Protein AF-N9GW27-F1 (afdb_monomer)

Radius of gyration: 14.48 Å; Cα contacts (8 Å, |Δi|>4): 140; chains: 1; bounding box: 41×34×33 Å

Nearest PDB structures (foldseek):
  5vgb-assembly1_A  TM=5.342E-01  e=1.784E-01  Neisseria meningitidis
  7s4x-assembly1_A  TM=4.444E-01  e=5.767E-02  Streptococcus pyogenes
  8t7s-assembly1_A  TM=3.680E-01  e=5.767E-02  Streptococcus pyogenes
  8ja0-assembly1_A  TM=4.851E-01  e=3.960E-01  Neisseria meningitidis
  6kc7-assembly1_A  TM=5.172E-01  e=1.309E+00  Neisseria meningitidis 8013

Organism: NCBI:txid1217659

InterPro domains:
  IPR003615 HNH nuclease [PF13395] (5-42)
  IPR003615 HNH nuclease [cd00085] (3-38)

Mean predicted aligned error: 4.42 Å

Sequence (110 aa):
MMGRAKYAVDHFIPWSLYPADTGHNFVLADDKCNSQKSNYLASEQFLDQWRERNHLHDRLITQEISQLGFLTDLQRSHRVADWAYKQAIENEYLVWLGGKDKQIFRSIGL

Structure (mmCIF, N/CA/C/O backbone):
data_AF-N9GW27-F1
#
_entry.id   AF-N9GW27-F1
#
loop_
_atom_site.group_PDB
_atom_site.id
_atom_site.type_symbol
_atom_site.label_atom_id
_atom_site.label_alt_id
_atom_site.label_comp_id
_atom_site.label_asym_id
_atom_site.label_entity_id
_atom_site.label_seq_id
_atom_site.pdbx_PDB_ins_code
_atom_site.Cartn_x
_atom_site.Cartn_y
_atom_site.Cartn_z
_atom_site.occupancy
_atom_site.B_iso_or_equiv
_atom_site.auth_seq_id
_atom_site.auth_comp_id
_atom_site.auth_asym_id
_atom_site.auth_atom_id
_atom_site.pdbx_PDB_model_num
ATOM 1 N N . MET A 1 1 ? -16.197 22.296 -17.62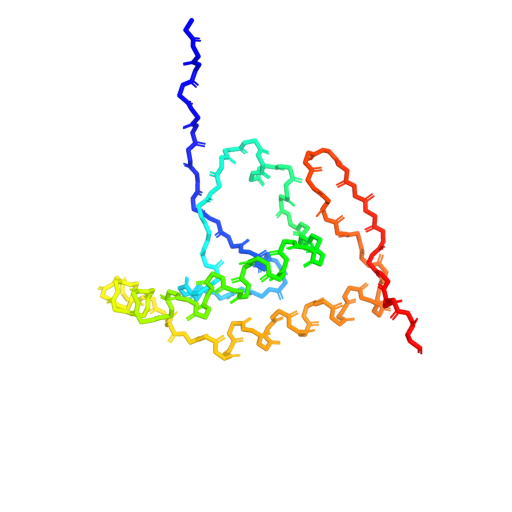9 1.00 39.72 1 MET A N 1
ATOM 2 C CA . MET A 1 1 ? -16.465 21.700 -16.302 1.00 39.72 1 MET A CA 1
ATOM 3 C C . MET A 1 1 ? -15.390 20.658 -16.038 1.00 39.72 1 MET A C 1
ATOM 5 O O . MET A 1 1 ? -15.340 19.684 -16.777 1.00 39.72 1 MET A O 1
ATOM 9 N N . MET A 1 2 ? -14.503 20.872 -15.060 1.00 46.44 2 MET A N 1
ATOM 10 C CA . MET A 1 2 ? -13.631 19.805 -14.549 1.00 46.44 2 MET A CA 1
ATOM 11 C C . MET A 1 2 ? -14.554 18.737 -13.943 1.00 46.44 2 MET A C 1
ATOM 13 O O . MET A 1 2 ? -15.320 19.049 -13.031 1.00 46.44 2 MET A O 1
ATOM 17 N N . GLY A 1 3 ? -14.559 17.520 -14.488 1.00 51.16 3 GLY A N 1
ATOM 18 C CA . GLY A 1 3 ? -15.325 16.416 -13.909 1.00 51.16 3 GLY A CA 1
ATOM 19 C C . GLY A 1 3 ? -14.875 16.175 -12.468 1.00 51.16 3 GLY A C 1
ATOM 20 O O . GLY A 1 3 ? -13.679 16.217 -12.191 1.00 51.16 3 GLY A O 1
ATOM 21 N N . ARG A 1 4 ? -15.822 15.965 -11.544 1.00 55.19 4 ARG A N 1
ATOM 22 C CA . ARG A 1 4 ? -15.507 15.553 -10.168 1.00 55.19 4 ARG A CA 1
ATOM 23 C C . ARG A 1 4 ? -14.587 14.334 -10.231 1.00 55.19 4 ARG A C 1
ATOM 25 O O . ARG A 1 4 ? -14.986 13.324 -10.809 1.00 55.19 4 ARG A O 1
ATOM 32 N N . ALA A 1 5 ? -13.394 14.429 -9.646 1.00 61.41 5 ALA A N 1
ATOM 33 C CA . ALA A 1 5 ? -12.569 13.254 -9.405 1.00 61.41 5 ALA A CA 1
ATOM 34 C C . ALA A 1 5 ? -13.403 12.280 -8.563 1.00 61.41 5 ALA A C 1
ATOM 36 O O . ALA A 1 5 ? -13.887 12.646 -7.488 1.00 61.41 5 ALA A O 1
ATOM 37 N N . LYS A 1 6 ? -13.662 11.079 -9.084 1.00 83.69 6 LYS A N 1
ATOM 38 C CA . LYS A 1 6 ? -14.262 10.020 -8.276 1.00 83.69 6 LYS A CA 1
ATOM 39 C C . LYS A 1 6 ? -13.164 9.508 -7.359 1.00 83.69 6 LYS A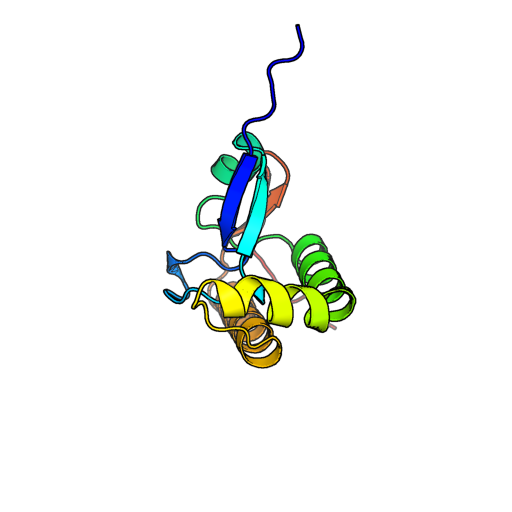 C 1
ATOM 41 O O . LYS A 1 6 ? -12.103 9.128 -7.838 1.00 83.69 6 LYS A O 1
ATOM 46 N N . TYR A 1 7 ? -13.414 9.537 -6.058 1.00 86.94 7 TYR A N 1
ATOM 47 C CA . TYR A 1 7 ? -12.501 8.979 -5.071 1.00 86.94 7 TYR A CA 1
ATOM 48 C C . TYR A 1 7 ? -12.912 7.544 -4.748 1.00 86.94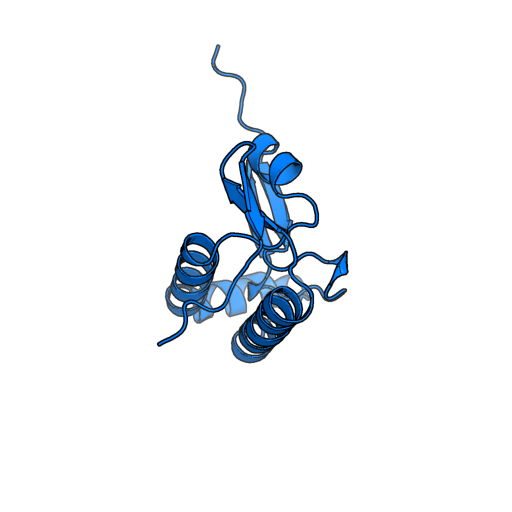 7 TYR A C 1
ATOM 50 O O . TYR A 1 7 ? -14.106 7.241 -4.689 1.00 86.94 7 TYR A O 1
ATOM 58 N N . ALA A 1 8 ? -11.928 6.680 -4.533 1.00 90.25 8 ALA A N 1
ATOM 59 C CA . ALA A 1 8 ? -12.102 5.301 -4.110 1.00 90.25 8 ALA A CA 1
ATOM 60 C C . ALA A 1 8 ? -11.242 5.027 -2.873 1.00 90.25 8 ALA A C 1
ATOM 62 O O . ALA A 1 8 ? -10.141 5.566 -2.742 1.00 90.25 8 ALA A O 1
ATOM 63 N N . VAL A 1 9 ? -11.769 4.202 -1.968 1.00 92.31 9 VAL A N 1
ATOM 64 C CA . VAL A 1 9 ? -10.977 3.594 -0.897 1.00 92.31 9 VAL A CA 1
ATOM 65 C C . VAL A 1 9 ? -10.411 2.289 -1.440 1.00 92.31 9 VAL A C 1
ATOM 67 O O . VAL A 1 9 ? -11.163 1.494 -1.999 1.00 92.31 9 VAL A O 1
ATOM 70 N N . ASP A 1 10 ? -9.110 2.085 -1.287 1.00 94.19 10 ASP A N 1
ATOM 71 C CA . ASP A 1 10 ? -8.409 0.882 -1.749 1.00 94.19 10 ASP A CA 1
ATOM 72 C C . ASP A 1 10 ? -7.273 0.527 -0.777 1.00 94.19 10 ASP A C 1
ATOM 74 O O . ASP A 1 10 ? -7.016 1.243 0.197 1.00 94.19 10 ASP A O 1
ATOM 78 N N . HIS A 1 11 ? -6.585 -0.580 -1.030 1.00 96.50 11 HIS A N 1
ATOM 79 C CA . HIS A 1 11 ? -5.461 -1.068 -0.249 1.00 96.50 11 HIS A CA 1
ATOM 80 C C . HIS A 1 11 ? -4.126 -0.607 -0.845 1.00 96.50 11 HIS A C 1
ATOM 82 O O . HIS A 1 11 ? -3.844 -0.752 -2.041 1.00 96.50 11 HIS A O 1
ATOM 88 N N . PHE A 1 12 ? -3.241 -0.097 0.011 1.00 97.62 12 PHE A N 1
ATOM 89 C CA . PHE A 1 12 ? -1.884 0.253 -0.390 1.00 97.62 12 PHE A CA 1
ATOM 90 C C . PHE A 1 12 ? -1.101 -0.998 -0.814 1.00 97.62 12 PHE A C 1
ATOM 92 O O . PHE A 1 12 ? -0.638 -1.087 -1.956 1.00 97.62 12 PHE A O 1
ATOM 99 N N . ILE A 1 13 ? -1.026 -2.000 0.066 1.00 98.06 13 ILE A N 1
ATOM 100 C CA . ILE A 1 13 ? -0.606 -3.358 -0.284 1.00 98.06 13 ILE A CA 1
ATOM 101 C C . ILE A 1 13 ? -1.799 -4.081 -0.918 1.00 98.06 13 ILE A C 1
ATOM 103 O O . ILE A 1 13 ? -2.812 -4.232 -0.234 1.00 98.06 13 ILE A O 1
ATOM 107 N N . PRO A 1 14 ? -1.700 -4.530 -2.185 1.00 97.06 14 PRO A N 1
ATOM 108 C CA . PRO A 1 14 ? -2.800 -5.173 -2.894 1.00 97.06 14 PRO A CA 1
ATOM 109 C C . PRO A 1 14 ? -3.407 -6.342 -2.120 1.00 97.06 14 PRO A C 1
ATOM 111 O O . PRO A 1 14 ? -2.687 -7.223 -1.642 1.00 97.06 14 PRO A O 1
ATOM 114 N N . TRP A 1 15 ? -4.738 -6.403 -2.085 1.00 95.81 15 TRP A N 1
ATOM 115 C CA . TRP A 1 15 ? -5.477 -7.499 -1.453 1.00 95.81 15 TRP A CA 1
ATOM 116 C C . TRP A 1 15 ? -5.089 -8.874 -2.026 1.00 95.81 15 TRP A C 1
ATOM 118 O O . TRP A 1 15 ? -5.040 -9.864 -1.301 1.00 95.81 15 TRP A O 1
ATOM 128 N N . SER A 1 16 ? -4.715 -8.930 -3.311 1.00 95.81 16 SER A N 1
ATOM 129 C CA . SER A 1 16 ? -4.220 -10.145 -3.973 1.00 95.81 16 SER A CA 1
ATOM 130 C C . SER A 1 16 ? -2.916 -10.701 -3.387 1.00 95.81 16 SER A C 1
ATOM 132 O O . SER A 1 16 ? -2.618 -11.870 -3.609 1.00 95.81 16 SER A O 1
ATOM 134 N N . LEU A 1 17 ? -2.126 -9.886 -2.675 1.00 95.06 17 LEU A N 1
ATOM 135 C CA . LEU A 1 17 ? -0.915 -10.327 -1.970 1.00 95.06 17 LEU A CA 1
ATOM 136 C C . LEU A 1 17 ? -1.195 -10.650 -0.501 1.00 95.06 17 LEU A C 1
ATOM 138 O O . LEU A 1 17 ? -0.589 -11.565 0.052 1.00 95.06 17 LEU A O 1
ATOM 142 N N . TYR A 1 18 ? -2.099 -9.904 0.135 1.00 93.88 18 TYR A N 1
ATOM 143 C CA . TYR A 1 18 ? -2.461 -10.101 1.533 1.00 93.88 18 TYR A CA 1
ATOM 144 C C . TYR A 1 18 ? -3.948 -9.787 1.757 1.00 93.88 18 TYR A C 1
ATOM 146 O O . TYR A 1 18 ? -4.310 -8.613 1.872 1.00 93.88 18 TYR A O 1
ATOM 154 N N . PRO A 1 19 ? -4.819 -10.811 1.837 1.00 93.06 19 PRO A N 1
ATOM 155 C CA . PRO A 1 19 ? -6.265 -10.625 1.904 1.00 93.06 19 PRO A CA 1
ATOM 156 C C . PRO A 1 19 ? -6.717 -10.300 3.333 1.00 93.06 19 PRO A C 1
ATOM 158 O O . PRO A 1 19 ? -7.385 -11.099 3.991 1.00 93.06 19 PRO A O 1
ATOM 161 N N . ALA A 1 20 ? -6.316 -9.138 3.845 1.00 91.12 20 ALA A N 1
ATOM 162 C CA . ALA A 1 20 ? -6.775 -8.642 5.134 1.00 91.12 20 ALA A CA 1
ATOM 163 C C . ALA A 1 20 ? -7.038 -7.137 5.105 1.00 91.12 20 ALA A C 1
ATOM 165 O O . ALA A 1 20 ? -6.224 -6.343 4.628 1.00 91.12 20 ALA A O 1
ATOM 166 N N . ASP A 1 21 ? -8.153 -6.763 5.717 1.00 93.56 21 ASP A N 1
ATOM 167 C CA . ASP A 1 21 ? -8.566 -5.380 5.879 1.00 93.56 21 ASP A CA 1
ATOM 168 C C . ASP A 1 21 ? -7.964 -4.810 7.163 1.00 93.56 21 ASP A C 1
ATOM 170 O O . ASP A 1 21 ? -8.453 -5.060 8.269 1.00 93.56 21 ASP A O 1
ATOM 174 N N . THR A 1 22 ? -6.870 -4.059 7.019 1.00 94.25 22 THR A N 1
ATOM 175 C CA . THR A 1 22 ? -6.284 -3.284 8.116 1.00 94.25 22 THR A CA 1
ATOM 176 C C . THR A 1 22 ? -6.403 -1.792 7.846 1.00 94.25 22 THR A C 1
ATOM 178 O O . THR A 1 22 ? -6.106 -1.317 6.750 1.00 94.25 22 THR A O 1
ATOM 181 N N . GLY A 1 23 ? -6.800 -1.029 8.865 1.00 96.62 23 GLY A N 1
ATOM 182 C CA . GLY A 1 23 ? -7.064 0.404 8.721 1.00 96.62 23 GLY A CA 1
ATOM 183 C C . GLY A 1 23 ? -5.865 1.201 8.206 1.00 96.62 23 GLY A C 1
ATOM 184 O O . GLY A 1 23 ? -6.017 2.089 7.371 1.00 96.62 23 GLY A O 1
ATOM 185 N N . HIS A 1 24 ? -4.654 0.837 8.630 1.00 98.06 24 HIS A N 1
ATOM 186 C CA . HIS A 1 24 ? -3.410 1.452 8.155 1.00 98.06 24 HIS A CA 1
ATOM 187 C C . HIS A 1 24 ? -3.086 1.128 6.691 1.00 98.06 24 HIS A C 1
ATOM 189 O O . HIS A 1 24 ? -2.320 1.859 6.066 1.00 98.06 24 HIS A O 1
ATOM 195 N N . ASN A 1 25 ? -3.653 0.061 6.122 1.00 97.88 25 ASN A N 1
ATOM 196 C CA . ASN A 1 25 ? -3.473 -0.298 4.716 1.00 97.88 25 ASN A CA 1
ATOM 197 C C . ASN A 1 25 ? -4.498 0.375 3.790 1.00 97.88 25 ASN A C 1
ATOM 199 O O . ASN A 1 25 ? -4.280 0.400 2.582 1.00 97.88 25 ASN A O 1
ATOM 203 N N . PHE A 1 26 ? -5.573 0.965 4.321 1.00 96.94 26 PHE A N 1
ATOM 204 C CA . PHE A 1 26 ? -6.527 1.714 3.508 1.00 96.94 26 PHE A CA 1
ATOM 205 C C . PHE A 1 26 ? -5.989 3.085 3.087 1.00 96.94 26 PHE A C 1
ATOM 207 O O . PHE A 1 26 ? -5.468 3.865 3.896 1.00 96.94 26 PHE A O 1
ATOM 214 N N . VAL A 1 27 ? -6.175 3.410 1.810 1.00 95.69 27 VAL A N 1
ATOM 215 C CA . VAL A 1 27 ? -5.833 4.692 1.190 1.00 95.69 27 VAL A CA 1
ATOM 216 C C . VAL A 1 27 ? -7.024 5.246 0.417 1.00 95.69 27 VAL A C 1
ATOM 218 O O . VAL A 1 27 ? -7.861 4.496 -0.074 1.00 95.69 27 VAL A O 1
ATOM 221 N N . LEU A 1 28 ? -7.091 6.572 0.313 1.00 93.75 28 LEU A N 1
ATOM 222 C CA . LEU A 1 28 ? -8.022 7.263 -0.572 1.00 93.75 28 LEU A CA 1
ATOM 223 C C . LEU A 1 28 ? -7.262 7.652 -1.841 1.00 93.75 28 LEU A C 1
ATOM 225 O O . LEU A 1 28 ? -6.243 8.337 -1.751 1.00 93.75 28 LEU A O 1
ATOM 229 N N . ALA A 1 29 ? -7.755 7.236 -3.000 1.00 90.56 29 ALA A N 1
ATOM 230 C CA . ALA A 1 29 ? -7.150 7.534 -4.294 1.00 90.56 29 ALA A CA 1
ATOM 231 C C . ALA A 1 29 ? -8.197 8.080 -5.271 1.00 90.56 29 ALA A C 1
ATOM 233 O O . ALA A 1 29 ? -9.391 7.807 -5.132 1.00 90.56 29 ALA A O 1
ATOM 234 N N . ASP A 1 30 ? -7.769 8.852 -6.270 1.00 91.25 30 ASP A N 1
ATOM 235 C CA . ASP A 1 30 ? -8.615 9.111 -7.435 1.00 91.25 30 ASP A CA 1
ATOM 236 C C . ASP A 1 30 ? -8.784 7.832 -8.269 1.00 91.25 30 ASP A C 1
ATOM 238 O O . ASP A 1 30 ? -7.892 6.984 -8.327 1.00 91.25 30 ASP A O 1
ATOM 242 N N . ASP A 1 31 ? -9.929 7.698 -8.933 1.00 89.88 31 ASP A N 1
ATOM 243 C CA . ASP A 1 31 ? -10.313 6.518 -9.710 1.00 89.88 31 ASP A CA 1
ATOM 244 C C . ASP A 1 31 ? -9.284 6.109 -10.773 1.00 89.88 31 ASP A C 1
ATOM 246 O O . ASP A 1 31 ? -9.041 4.918 -10.986 1.00 89.88 31 ASP A O 1
ATOM 250 N N . LYS A 1 32 ? -8.645 7.085 -11.420 1.00 92.00 32 LYS A N 1
ATOM 251 C CA . LYS A 1 32 ? -7.639 6.858 -12.451 1.00 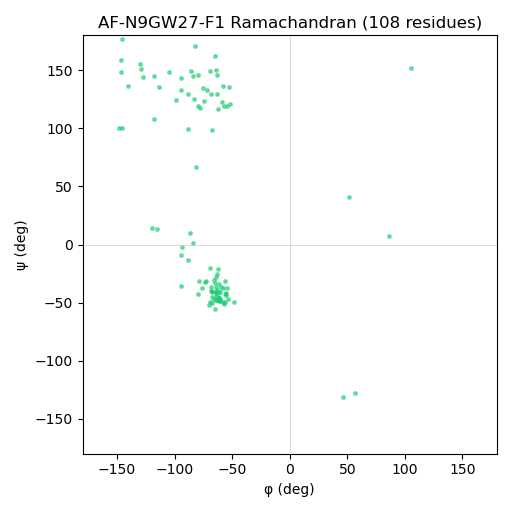92.00 32 LYS A CA 1
ATOM 252 C C . LYS A 1 32 ? -6.362 6.283 -11.854 1.00 92.00 32 LYS A C 1
ATOM 254 O O . LYS A 1 32 ? -5.902 5.256 -12.353 1.00 92.00 32 LYS A O 1
ATOM 259 N N . CYS A 1 33 ? -5.795 6.896 -10.816 1.00 92.25 33 CYS A N 1
ATOM 260 C CA . CYS A 1 33 ? -4.621 6.342 -10.140 1.00 92.25 33 CYS A CA 1
ATOM 261 C C . CYS A 1 33 ? -4.933 4.974 -9.536 1.00 92.25 33 CYS A C 1
ATOM 263 O O . CYS A 1 33 ? -4.136 4.052 -9.689 1.00 92.25 33 CYS A O 1
ATOM 265 N N . ASN A 1 34 ? -6.118 4.812 -8.944 1.00 92.31 34 ASN A N 1
ATOM 266 C CA . ASN A 1 34 ? -6.570 3.543 -8.389 1.00 92.31 34 ASN A CA 1
ATOM 267 C C . ASN A 1 34 ? -6.577 2.430 -9.446 1.00 92.31 34 ASN A C 1
ATOM 269 O O . ASN A 1 34 ? -5.962 1.377 -9.281 1.00 92.31 34 ASN A O 1
ATOM 273 N N . SER A 1 35 ? -7.202 2.702 -10.595 1.00 91.94 35 SER A N 1
ATOM 274 C CA . SER A 1 35 ? -7.242 1.769 -11.721 1.00 91.94 35 SER A CA 1
ATOM 275 C C . SER A 1 35 ? -5.859 1.503 -12.320 1.00 91.94 35 SER A C 1
ATOM 277 O O . SER A 1 35 ? -5.623 0.406 -12.823 1.00 91.94 35 SER A O 1
ATOM 279 N N . GLN A 1 36 ? -4.960 2.489 -12.315 1.00 94.62 36 GLN A N 1
ATOM 280 C CA . GLN A 1 36 ? -3.610 2.355 -12.867 1.00 94.62 36 GLN A CA 1
ATOM 281 C C . GLN A 1 36 ? -2.669 1.566 -11.953 1.00 94.62 36 GLN A C 1
ATOM 283 O O . GLN A 1 36 ? -1.857 0.786 -12.464 1.00 94.62 36 GLN A O 1
ATOM 288 N N . LYS A 1 37 ? -2.800 1.744 -10.632 1.00 95.69 37 LYS A N 1
ATOM 289 C CA . LYS A 1 37 ? -2.107 0.950 -9.616 1.00 95.69 37 LYS A CA 1
ATOM 290 C C . LYS A 1 37 ? -2.609 -0.489 -9.617 1.00 95.69 37 LYS A C 1
ATOM 292 O O . LYS A 1 37 ? -1.784 -1.393 -9.622 1.00 95.69 37 LYS A O 1
ATOM 297 N N . SER A 1 38 ? -3.926 -0.716 -9.668 1.00 94.25 38 SER A N 1
ATOM 298 C CA . SER A 1 38 ? -4.521 -2.061 -9.707 1.00 94.25 38 SER A CA 1
ATOM 299 C C . SER A 1 38 ? -3.877 -2.992 -8.654 1.00 94.25 38 SER A C 1
ATOM 301 O O . SER A 1 38 ? -3.688 -2.595 -7.505 1.00 94.25 38 SER A O 1
ATOM 303 N N . ASN A 1 39 ? -3.471 -4.200 -9.050 1.00 95.69 39 ASN A N 1
ATOM 304 C CA . ASN A 1 39 ? -2.827 -5.187 -8.181 1.00 95.69 39 ASN A CA 1
ATOM 305 C C . ASN A 1 39 ? -1.299 -5.027 -8.068 1.00 95.69 39 ASN A C 1
ATOM 307 O O . ASN A 1 39 ? -0.632 -5.915 -7.538 1.00 95.69 39 ASN A O 1
ATOM 311 N N . TYR A 1 40 ? -0.720 -3.932 -8.568 1.00 97.69 40 TYR A N 1
ATOM 312 C CA . TYR A 1 40 ? 0.711 -3.675 -8.425 1.00 97.69 40 TYR A CA 1
ATOM 313 C C . TYR A 1 40 ? 1.028 -3.110 -7.034 1.00 97.69 40 TYR A C 1
ATOM 315 O O . TYR A 1 40 ? 0.266 -2.324 -6.453 1.00 97.69 40 TYR A O 1
ATOM 323 N N . LEU A 1 41 ? 2.201 -3.480 -6.517 1.00 98.19 41 LEU A N 1
ATOM 324 C CA . LEU A 1 41 ? 2.854 -2.717 -5.455 1.00 98.19 41 LEU A CA 1
ATOM 325 C C . LEU A 1 41 ? 3.219 -1.327 -5.990 1.00 98.19 41 LEU A C 1
ATOM 327 O O . LEU A 1 41 ? 3.453 -1.162 -7.188 1.00 98.19 41 LEU A O 1
ATOM 331 N N . ALA A 1 42 ? 3.236 -0.320 -5.122 1.00 97.56 42 ALA A N 1
ATOM 332 C CA . ALA A 1 42 ? 3.656 1.027 -5.499 1.00 97.56 42 ALA A CA 1
ATOM 333 C C . ALA A 1 42 ? 5.192 1.149 -5.471 1.00 97.56 42 ALA A C 1
ATOM 335 O O . ALA A 1 42 ? 5.890 0.239 -5.034 1.00 97.56 42 ALA A O 1
ATOM 336 N N . SER A 1 43 ? 5.737 2.252 -5.976 1.00 96.62 43 SER A N 1
ATOM 337 C CA . SER A 1 43 ? 7.173 2.531 -5.896 1.00 96.62 43 SER A CA 1
ATOM 338 C C . SER A 1 43 ? 7.640 2.727 -4.449 1.00 96.62 43 SER A C 1
ATOM 340 O O . SER A 1 43 ? 6.841 3.028 -3.561 1.00 96.62 43 SER A O 1
ATOM 342 N N . GLU A 1 44 ? 8.952 2.626 -4.223 1.00 95.88 44 GLU A N 1
ATOM 343 C CA . GLU A 1 44 ? 9.577 2.903 -2.920 1.00 95.88 44 GLU A CA 1
ATOM 344 C C . GLU A 1 44 ? 9.229 4.304 -2.400 1.00 95.88 44 GLU A C 1
ATOM 346 O O . GLU A 1 44 ? 8.818 4.457 -1.257 1.00 95.88 44 GLU A O 1
ATOM 351 N N . GLN A 1 45 ? 9.239 5.312 -3.276 1.00 96.38 45 GLN A N 1
ATOM 352 C CA . GLN A 1 45 ? 8.825 6.668 -2.916 1.00 96.38 45 GLN A CA 1
ATOM 353 C C . GLN A 1 45 ? 7.395 6.714 -2.341 1.00 96.38 45 GLN A C 1
ATOM 355 O O . GLN A 1 45 ? 7.139 7.425 -1.369 1.00 96.38 45 GLN A O 1
ATOM 360 N N . PHE A 1 46 ? 6.447 5.976 -2.930 1.00 97.44 46 PHE A N 1
ATOM 361 C CA . PHE A 1 46 ? 5.081 5.904 -2.403 1.00 97.44 46 PHE A CA 1
ATOM 362 C C . PHE A 1 46 ? 4.993 5.054 -1.131 1.00 97.44 46 PHE A C 1
ATOM 364 O O . PHE A 1 46 ? 4.172 5.357 -0.265 1.00 97.44 46 PHE A O 1
ATOM 371 N N . LEU A 1 47 ? 5.827 4.017 -0.998 1.00 98.19 47 LEU A N 1
ATOM 372 C CA . LEU A 1 47 ? 5.943 3.227 0.230 1.00 98.19 47 LEU A CA 1
ATOM 373 C C . LEU A 1 47 ? 6.386 4.101 1.402 1.00 98.19 47 LEU A C 1
ATOM 375 O O . LEU A 1 47 ? 5.750 4.054 2.453 1.00 98.19 47 LEU A O 1
ATOM 379 N N . ASP A 1 48 ? 7.406 4.931 1.209 1.00 97.94 48 ASP A N 1
ATOM 380 C CA . ASP A 1 48 ? 7.914 5.832 2.242 1.00 97.94 48 ASP A CA 1
ATOM 381 C C . ASP A 1 48 ? 6.863 6.865 2.648 1.00 97.94 48 ASP A C 1
ATOM 383 O O . ASP A 1 48 ? 6.600 7.054 3.835 1.00 97.94 48 ASP A O 1
ATOM 387 N N . GLN A 1 49 ? 6.171 7.467 1.674 1.00 98.12 49 GLN A N 1
ATOM 388 C CA . GLN A 1 49 ? 5.065 8.392 1.948 1.00 98.12 49 GLN A CA 1
ATOM 389 C C . GLN A 1 49 ? 3.928 7.723 2.726 1.00 98.12 49 GLN A C 1
ATOM 391 O O . GLN A 1 49 ? 3.366 8.320 3.644 1.00 98.12 49 GLN A O 1
ATOM 396 N N . TRP A 1 50 ? 3.582 6.481 2.381 1.00 98.38 50 TRP A N 1
ATOM 397 C CA . TRP A 1 50 ? 2.559 5.720 3.093 1.00 98.38 50 TRP A CA 1
ATOM 398 C C . TRP A 1 50 ? 2.996 5.366 4.521 1.00 98.38 50 TRP A C 1
ATOM 400 O O . TRP A 1 50 ? 2.191 5.480 5.449 1.00 98.38 50 TRP A O 1
ATOM 410 N N . ARG A 1 51 ? 4.268 4.998 4.731 1.00 98.56 51 ARG A N 1
ATOM 411 C CA . ARG A 1 51 ? 4.825 4.749 6.072 1.00 98.56 51 ARG A CA 1
ATOM 412 C C . ARG A 1 51 ? 4.814 6.003 6.927 1.00 98.56 51 ARG A C 1
ATOM 414 O O . ARG A 1 51 ? 4.33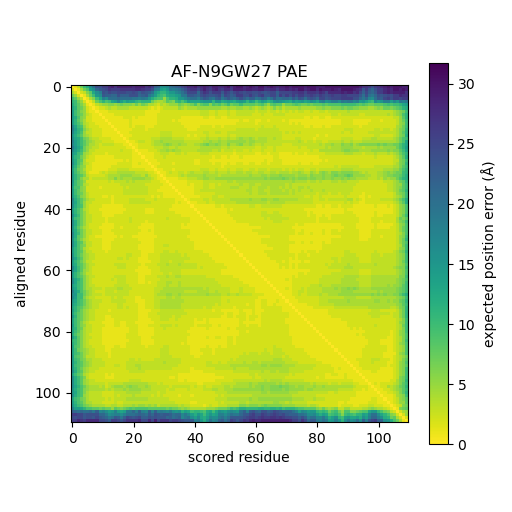2 5.942 8.055 1.00 98.56 51 ARG A O 1
ATOM 421 N N . GLU A 1 52 ? 5.274 7.119 6.376 1.00 98.50 52 GLU A N 1
ATOM 422 C CA . GLU A 1 52 ? 5.294 8.410 7.059 1.00 98.50 52 GLU A CA 1
ATOM 423 C C . GLU A 1 52 ? 3.876 8.840 7.447 1.00 98.50 52 GLU A C 1
ATOM 425 O O . GLU A 1 52 ? 3.598 9.114 8.612 1.00 98.50 52 GLU A O 1
ATOM 430 N N . ARG A 1 53 ? 2.925 8.774 6.507 1.00 98.12 53 ARG A N 1
ATOM 431 C CA . ARG A 1 53 ? 1.499 9.031 6.760 1.00 98.12 53 ARG A CA 1
ATOM 432 C C . ARG A 1 53 ? 0.951 8.151 7.881 1.00 98.12 53 ARG A C 1
ATOM 434 O O . ARG A 1 53 ? 0.197 8.632 8.725 1.00 98.12 53 ARG A O 1
ATOM 441 N N . ASN A 1 54 ? 1.306 6.869 7.887 1.00 98.38 54 ASN A N 1
ATOM 442 C CA . ASN A 1 54 ? 0.8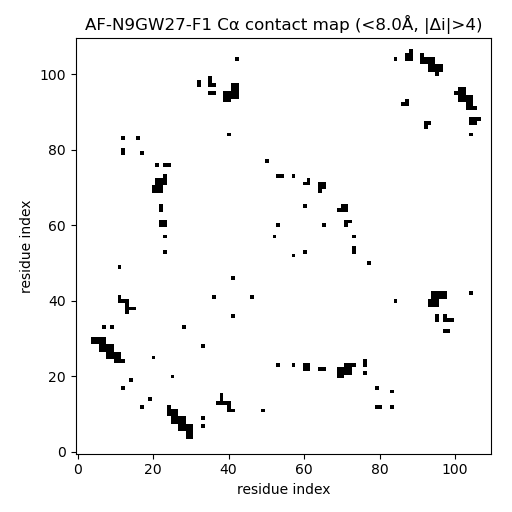64 5.932 8.911 1.00 98.38 54 ASN A CA 1
ATOM 443 C C . ASN A 1 54 ? 1.473 6.227 10.283 1.00 98.38 54 ASN A C 1
ATOM 445 O O . ASN A 1 54 ? 0.760 6.093 11.269 1.00 98.38 54 ASN A O 1
ATOM 449 N N . HIS A 1 55 ? 2.729 6.668 10.361 1.00 98.25 55 HIS A N 1
ATOM 450 C CA . HIS A 1 55 ? 3.337 7.109 11.616 1.00 98.25 55 HIS A CA 1
ATOM 451 C C . HIS A 1 55 ? 2.729 8.419 12.124 1.00 98.25 55 HIS A C 1
ATOM 453 O O . HIS A 1 55 ? 2.309 8.490 13.278 1.00 98.25 55 HIS A O 1
ATOM 459 N N . LEU A 1 56 ? 2.622 9.433 11.261 1.00 98.50 56 LEU A N 1
ATOM 460 C CA . LEU A 1 56 ? 2.086 10.751 11.615 1.00 98.50 56 LEU A CA 1
ATOM 461 C C . LEU A 1 56 ? 0.625 10.690 12.076 1.00 98.50 56 LEU A C 1
ATOM 463 O O . LEU A 1 56 ? 0.215 11.458 12.948 1.00 98.50 56 LEU A O 1
ATOM 467 N N . HIS A 1 57 ? -0.169 9.782 11.503 1.00 98.06 57 HIS A N 1
ATOM 468 C CA . HIS A 1 57 ? -1.608 9.696 11.755 1.00 98.06 57 HIS A CA 1
ATOM 469 C C . HIS A 1 57 ? -2.050 8.407 12.453 1.00 98.06 57 HIS A C 1
ATOM 471 O O . HIS A 1 57 ? -3.252 8.155 12.520 1.00 98.06 57 HIS A O 1
ATOM 477 N N . ASP A 1 58 ? -1.127 7.619 13.015 1.00 98.25 58 ASP A N 1
ATOM 478 C CA . ASP A 1 58 ? -1.419 6.325 13.652 1.00 98.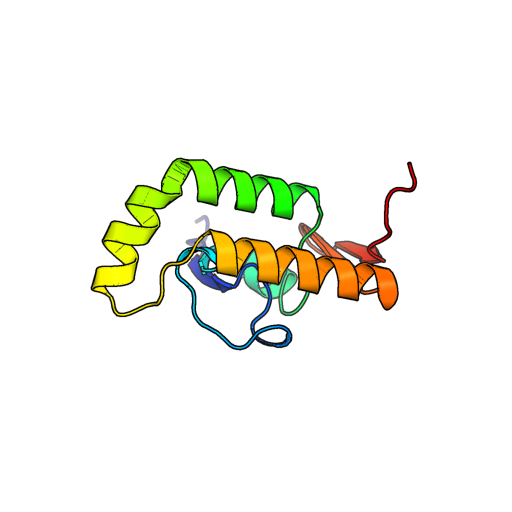25 58 ASP A CA 1
ATOM 479 C C . ASP A 1 58 ? -2.589 6.405 14.640 1.00 98.25 58 ASP A C 1
ATOM 481 O O . ASP A 1 58 ? -3.550 5.637 14.564 1.00 98.25 58 ASP A O 1
ATOM 485 N N . ARG A 1 59 ? -2.542 7.401 15.532 1.00 98.19 59 ARG A N 1
ATOM 486 C CA . ARG A 1 59 ? -3.576 7.610 16.547 1.00 98.19 59 ARG A CA 1
ATOM 487 C C . ARG A 1 59 ? -4.943 7.890 15.925 1.00 98.19 59 ARG A C 1
ATOM 489 O O . ARG A 1 59 ? -5.921 7.293 16.358 1.00 98.19 59 ARG A O 1
ATOM 496 N N . LEU A 1 60 ? -5.005 8.770 14.926 1.00 98.06 60 LEU A N 1
ATOM 497 C CA . LEU A 1 60 ? -6.254 9.127 14.250 1.00 98.06 60 LEU A CA 1
ATOM 498 C C . LEU A 1 60 ? -6.825 7.922 13.492 1.00 98.06 60 LEU A C 1
ATOM 500 O O . LEU A 1 60 ? -7.997 7.603 13.649 1.00 98.06 60 LEU A O 1
ATOM 504 N N . ILE A 1 61 ? -5.988 7.217 12.724 1.00 97.69 61 ILE A N 1
ATOM 505 C CA . ILE A 1 61 ? -6.383 6.008 11.986 1.00 97.69 61 ILE A CA 1
ATOM 506 C C . ILE A 1 61 ? -6.933 4.968 12.960 1.00 97.69 61 ILE A C 1
ATOM 508 O O . ILE A 1 61 ? -8.022 4.444 12.753 1.00 97.69 61 ILE A O 1
ATOM 512 N N . THR A 1 62 ? -6.207 4.699 14.043 1.00 98.06 62 THR A N 1
ATOM 513 C CA . THR A 1 62 ? -6.615 3.728 15.059 1.00 98.06 62 THR A CA 1
ATOM 514 C C . THR A 1 62 ? -7.943 4.118 15.696 1.00 98.06 62 THR A C 1
ATOM 516 O O . THR A 1 62 ? -8.846 3.290 15.774 1.00 98.06 62 THR A O 1
ATOM 519 N N . GLN A 1 63 ? -8.099 5.375 16.113 1.00 98.00 63 GLN A N 1
ATOM 520 C CA . GLN A 1 63 ? -9.320 5.846 16.764 1.00 98.00 63 GLN A CA 1
ATOM 521 C C . GLN A 1 63 ? -10.535 5.785 15.838 1.00 98.00 63 GLN A C 1
ATOM 523 O O . GLN A 1 63 ? -11.561 5.259 16.251 1.00 98.00 63 GLN A O 1
ATOM 528 N N . GLU A 1 64 ? -10.437 6.279 14.606 1.00 97.31 64 GLU A N 1
ATOM 529 C CA . GLU A 1 64 ? -11.593 6.384 13.706 1.00 97.31 64 GLU A CA 1
ATOM 530 C C . GLU A 1 64 ? -11.934 5.049 13.033 1.00 97.31 64 GLU A C 1
ATOM 532 O O . GLU A 1 64 ? -13.098 4.665 12.945 1.00 97.31 64 GLU A O 1
ATOM 537 N N . ILE A 1 65 ? -10.930 4.297 12.576 1.00 96.50 65 ILE A N 1
ATOM 538 C CA . ILE A 1 65 ? -11.164 3.079 11.789 1.00 96.50 65 ILE A CA 1
ATOM 539 C C . ILE A 1 65 ? -11.554 1.889 12.675 1.00 96.50 65 ILE A C 1
ATOM 541 O O . ILE A 1 65 ? -12.366 1.062 12.257 1.00 96.50 65 ILE A O 1
ATOM 545 N N . SER A 1 66 ? -11.058 1.815 13.917 1.00 96.31 66 SER A N 1
ATOM 546 C CA . SER A 1 66 ? -11.478 0.755 14.850 1.00 96.31 66 SER A CA 1
ATOM 547 C C . SER A 1 66 ? -12.954 0.868 15.248 1.00 96.31 66 SER A C 1
ATOM 549 O O . SER A 1 66 ? -13.611 -0.155 15.432 1.00 96.31 66 SER A O 1
ATOM 551 N N . GLN A 1 67 ? -13.514 2.085 15.296 1.00 97.19 67 GLN A N 1
ATOM 552 C CA . GLN A 1 67 ? -14.947 2.310 15.539 1.00 97.19 67 GLN A CA 1
ATOM 553 C C . GLN A 1 67 ? -15.830 1.717 14.432 1.00 97.19 67 GLN A C 1
ATOM 555 O O . GLN A 1 67 ? -16.980 1.364 14.682 1.00 97.19 67 GLN A O 1
ATOM 560 N N . LEU A 1 68 ? -15.285 1.567 13.222 1.00 96.00 68 LEU A N 1
ATOM 561 C CA . LEU A 1 68 ? -15.949 0.924 12.088 1.00 96.00 68 LEU A CA 1
ATOM 562 C C . LEU A 1 68 ? -15.802 -0.611 12.100 1.00 96.00 68 LEU A C 1
ATOM 564 O O . LEU A 1 68 ? -16.297 -1.275 11.194 1.00 96.00 68 LEU A O 1
ATOM 568 N N . GLY A 1 69 ? -15.132 -1.183 13.107 1.00 96.12 69 GLY A N 1
ATOM 569 C CA . GLY A 1 69 ? -14.947 -2.629 13.271 1.00 96.12 69 GLY A CA 1
ATOM 570 C C . GLY A 1 69 ? -13.748 -3.220 12.523 1.00 96.12 69 GLY A C 1
ATOM 571 O O . GLY A 1 69 ? -13.586 -4.439 12.505 1.00 96.12 69 GLY A O 1
ATOM 572 N N . PHE A 1 70 ? -12.894 -2.389 11.920 1.00 96.25 70 PHE A N 1
ATOM 573 C CA . PHE A 1 70 ? -11.687 -2.854 11.237 1.00 96.25 70 PHE A CA 1
ATOM 574 C C . PHE A 1 70 ? -10.511 -3.019 12.199 1.00 96.25 70 PHE A C 1
ATOM 576 O O . PHE A 1 70 ? -10.349 -2.268 13.163 1.00 96.25 70 PHE A O 1
ATOM 583 N N . LEU A 1 71 ? -9.630 -3.973 11.892 1.00 95.25 71 LEU A N 1
ATOM 584 C CA . LEU A 1 71 ? -8.380 -4.136 12.622 1.00 95.25 71 LEU A CA 1
ATOM 585 C C . LEU A 1 71 ? -7.445 -2.956 12.336 1.00 95.25 71 LEU A C 1
ATOM 587 O O . LEU A 1 71 ? -7.135 -2.651 11.186 1.00 95.25 71 LEU A O 1
ATOM 591 N N . THR A 1 72 ? -6.919 -2.339 13.385 1.00 97.06 72 THR A N 1
ATOM 592 C CA . THR A 1 72 ? -5.921 -1.270 13.290 1.00 97.06 72 THR A CA 1
ATOM 593 C C . THR A 1 72 ? -4.648 -1.731 13.983 1.00 97.06 72 THR A C 1
ATOM 595 O O . THR A 1 72 ? -4.607 -1.859 15.204 1.00 97.06 72 THR A O 1
ATOM 598 N N . ASP A 1 73 ? -3.620 -2.026 13.192 1.00 96.06 73 ASP A N 1
ATOM 599 C CA . ASP A 1 73 ? -2.314 -2.468 13.676 1.00 96.06 73 ASP A CA 1
ATOM 600 C C . ASP A 1 73 ? -1.243 -1.962 12.704 1.00 96.06 73 ASP A C 1
ATOM 602 O O . ASP A 1 73 ? -1.025 -2.521 11.617 1.00 96.06 73 ASP A O 1
ATOM 606 N N . LEU A 1 74 ? -0.599 -0.864 13.105 1.00 97.25 74 LEU A N 1
ATOM 607 C CA . LEU A 1 74 ? 0.462 -0.207 12.352 1.00 97.25 74 LEU A CA 1
ATOM 608 C C . LEU A 1 74 ? 1.604 -1.179 12.054 1.00 97.25 74 LEU A C 1
ATOM 610 O O . LEU A 1 74 ? 2.035 -1.322 10.910 1.00 97.25 74 LEU A O 1
ATOM 614 N N . GLN A 1 75 ? 2.065 -1.880 13.089 1.00 97.50 75 GLN A N 1
ATOM 615 C CA . GLN A 1 75 ? 3.237 -2.742 13.018 1.00 97.50 75 GLN A CA 1
ATOM 616 C C . GLN A 1 75 ? 2.976 -3.958 12.134 1.00 97.50 75 GLN A C 1
ATOM 618 O O . GLN A 1 75 ? 3.826 -4.341 11.332 1.00 97.50 75 GLN A O 1
ATOM 623 N N . ARG A 1 76 ? 1.785 -4.556 12.223 1.00 96.25 76 ARG A N 1
ATOM 624 C CA . ARG A 1 76 ? 1.376 -5.628 11.310 1.00 96.25 76 ARG A CA 1
ATOM 625 C C . ARG A 1 76 ? 1.321 -5.139 9.869 1.00 96.25 76 ARG A C 1
ATOM 627 O O . ARG A 1 76 ? 1.840 -5.828 8.997 1.00 96.25 76 ARG A O 1
ATOM 634 N N . SER A 1 77 ? 0.735 -3.970 9.624 1.00 97.44 77 SER A N 1
ATOM 635 C CA . SER A 1 77 ? 0.609 -3.427 8.267 1.00 97.44 77 SER A CA 1
ATOM 636 C C . SER A 1 77 ? 1.982 -3.137 7.649 1.00 97.44 77 SER A C 1
ATOM 638 O O . SER A 1 77 ? 2.223 -3.479 6.494 1.00 97.44 77 SER A O 1
ATOM 640 N N . HIS A 1 78 ? 2.920 -2.591 8.428 1.00 98.06 78 HIS A N 1
ATOM 641 C CA . HIS A 1 78 ? 4.299 -2.361 7.982 1.00 98.06 78 HIS A CA 1
ATOM 642 C C . HIS A 1 78 ? 5.075 -3.659 7.747 1.00 98.06 78 HIS A C 1
ATOM 644 O O . HIS A 1 78 ? 5.734 -3.771 6.720 1.00 98.06 78 HIS A O 1
ATOM 650 N N . ARG A 1 79 ? 4.934 -4.677 8.607 1.00 98.00 79 ARG A N 1
ATOM 651 C CA . ARG A 1 79 ? 5.569 -5.992 8.383 1.00 98.00 79 ARG A CA 1
ATOM 652 C C . ARG A 1 79 ? 5.042 -6.705 7.139 1.00 98.00 79 ARG A C 1
ATOM 654 O O . ARG A 1 79 ? 5.803 -7.372 6.443 1.00 98.00 79 ARG A O 1
ATOM 661 N N . VAL A 1 80 ? 3.746 -6.580 6.854 1.00 97.69 80 VAL A N 1
ATOM 662 C CA . VAL A 1 80 ? 3.155 -7.095 5.609 1.00 97.69 80 VAL A CA 1
ATOM 663 C C . VAL A 1 80 ? 3.744 -6.367 4.403 1.00 97.69 80 VAL A C 1
ATOM 665 O O . VAL A 1 80 ? 4.072 -7.018 3.414 1.00 97.69 80 VAL A O 1
ATOM 668 N N . ALA A 1 81 ? 3.932 -5.047 4.492 1.00 98.00 81 ALA A N 1
ATOM 669 C CA . ALA A 1 81 ? 4.622 -4.295 3.452 1.00 98.00 81 ALA A CA 1
ATOM 670 C C . ALA A 1 81 ? 6.071 -4.786 3.276 1.00 98.00 81 ALA A C 1
ATOM 672 O O . ALA A 1 81 ? 6.453 -5.119 2.160 1.00 98.00 81 ALA A O 1
ATOM 673 N N . ASP A 1 82 ? 6.851 -4.933 4.352 1.00 98.00 82 ASP A N 1
ATOM 674 C CA . ASP A 1 82 ? 8.228 -5.454 4.282 1.00 98.00 82 ASP A CA 1
ATOM 675 C C . ASP A 1 82 ? 8.286 -6.811 3.567 1.00 98.00 82 ASP A C 1
ATOM 677 O O . ASP A 1 82 ? 9.091 -7.016 2.658 1.00 98.00 82 ASP A O 1
ATOM 681 N N . TRP A 1 83 ? 7.387 -7.729 3.935 1.00 97.88 83 TRP A N 1
ATOM 682 C CA . TRP A 1 83 ? 7.270 -9.028 3.281 1.00 97.88 83 TRP A CA 1
ATOM 683 C C . TRP A 1 83 ? 6.917 -8.897 1.793 1.00 97.88 83 TRP A C 1
ATOM 685 O O . TRP A 1 83 ? 7.584 -9.510 0.961 1.00 97.88 83 TRP A O 1
ATOM 695 N N . ALA A 1 84 ? 5.917 -8.087 1.438 1.00 98.06 84 ALA A N 1
ATOM 696 C CA . ALA A 1 84 ? 5.461 -7.948 0.057 1.00 98.06 84 ALA A CA 1
ATOM 697 C C . ALA A 1 84 ? 6.550 -7.360 -0.856 1.00 98.06 84 ALA A C 1
ATOM 699 O O . ALA A 1 84 ? 6.765 -7.858 -1.961 1.00 98.06 84 ALA A O 1
ATOM 700 N N . TYR A 1 85 ? 7.282 -6.347 -0.386 1.00 97.56 85 TYR A N 1
ATOM 701 C CA . TYR A 1 85 ? 8.385 -5.754 -1.146 1.00 97.56 85 TYR A CA 1
ATOM 702 C C . TYR A 1 85 ? 9.613 -6.671 -1.197 1.00 97.56 85 TYR A C 1
ATOM 704 O O . TYR A 1 85 ? 10.290 -6.719 -2.221 1.00 97.56 85 TYR A O 1
ATOM 712 N N . LYS A 1 86 ? 9.859 -7.486 -0.163 1.00 96.94 86 LYS A N 1
ATOM 713 C CA . LYS A 1 86 ? 10.852 -8.565 -0.242 1.00 96.94 86 LYS A CA 1
ATOM 714 C C . LYS A 1 86 ? 10.486 -9.590 -1.321 1.00 96.94 86 LYS A C 1
ATOM 716 O O . LYS A 1 86 ? 11.338 -9.931 -2.136 1.00 96.94 86 LYS A O 1
ATOM 721 N N . GLN A 1 87 ? 9.224 -10.029 -1.377 1.00 96.88 87 GLN A N 1
ATOM 722 C CA . GLN A 1 87 ? 8.749 -10.922 -2.442 1.00 96.88 87 GLN A CA 1
ATOM 723 C C . GLN A 1 87 ? 8.905 -10.291 -3.829 1.00 96.88 87 GLN A C 1
ATOM 725 O O . GLN A 1 87 ? 9.264 -10.990 -4.774 1.00 96.88 87 GLN A O 1
ATOM 730 N N . ALA A 1 88 ? 8.688 -8.978 -3.947 1.00 96.56 88 ALA A N 1
ATOM 731 C CA . ALA A 1 88 ? 8.884 -8.256 -5.198 1.00 96.56 88 ALA A CA 1
ATOM 732 C C . ALA A 1 88 ? 10.339 -8.280 -5.681 1.00 96.56 88 ALA A C 1
ATOM 734 O O . ALA A 1 88 ? 10.564 -8.449 -6.874 1.00 96.56 88 ALA A O 1
ATOM 735 N N . ILE A 1 89 ? 11.309 -8.163 -4.767 1.00 95.81 89 ILE A N 1
ATOM 736 C CA . ILE A 1 89 ? 12.738 -8.282 -5.091 1.00 95.81 89 ILE A CA 1
ATOM 737 C C . ILE A 1 89 ? 13.072 -9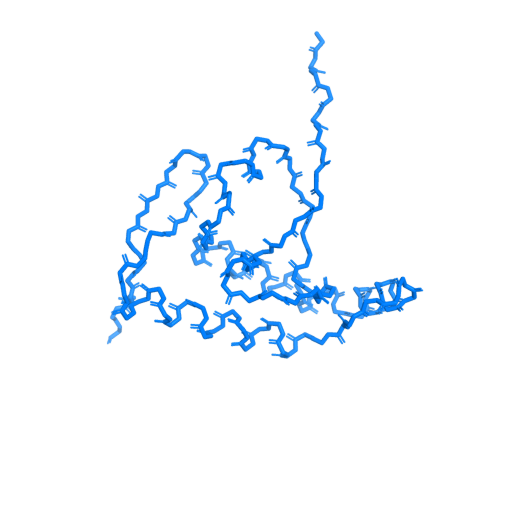.716 -5.512 1.00 95.81 89 ILE A C 1
ATOM 739 O O . ILE A 1 89 ? 13.685 -9.922 -6.554 1.00 95.81 89 ILE A O 1
ATOM 743 N N . GLU A 1 90 ? 12.664 -10.707 -4.713 1.00 96.06 90 GLU A N 1
ATOM 744 C CA . GLU A 1 90 ? 13.001 -12.124 -4.932 1.00 96.06 90 GLU A CA 1
ATOM 745 C C . GLU A 1 90 ? 12.421 -12.687 -6.237 1.00 96.06 90 GLU A C 1
ATOM 747 O O . GLU A 1 90 ? 12.997 -13.604 -6.816 1.00 96.06 90 GLU A O 1
ATOM 752 N N . ASN A 1 91 ? 11.301 -12.130 -6.707 1.00 96.12 91 ASN A N 1
ATOM 753 C CA . ASN A 1 91 ? 10.564 -12.620 -7.874 1.00 96.12 91 ASN A CA 1
ATOM 754 C C . ASN A 1 91 ? 10.463 -11.585 -9.009 1.00 96.12 91 ASN A C 1
ATOM 756 O O . ASN A 1 91 ? 9.637 -11.743 -9.907 1.00 96.12 91 ASN A O 1
ATOM 760 N N . GLU A 1 92 ? 11.263 -10.515 -8.957 1.00 96.00 92 GLU A N 1
ATOM 761 C CA . GLU A 1 92 ? 11.325 -9.457 -9.975 1.00 96.00 92 GLU A CA 1
ATOM 762 C C . GLU A 1 92 ? 9.9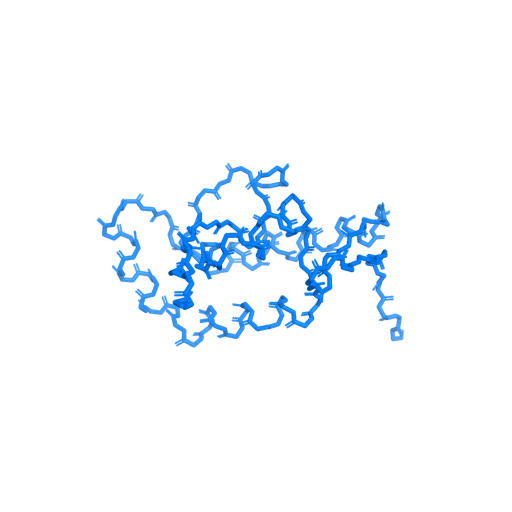54 -8.855 -10.353 1.00 96.00 92 GLU A C 1
ATOM 764 O O . GLU A 1 92 ? 9.662 -8.580 -11.522 1.00 96.00 92 GLU A O 1
ATOM 769 N N . TYR A 1 93 ? 9.085 -8.623 -9.365 1.00 96.38 93 TYR A N 1
ATOM 770 C CA . TYR A 1 93 ? 7.770 -8.033 -9.620 1.00 96.38 93 TYR A CA 1
ATOM 771 C C . TYR A 1 93 ? 7.890 -6.618 -10.180 1.00 96.38 93 TYR A C 1
ATOM 773 O O . TYR A 1 93 ? 8.746 -5.826 -9.783 1.00 96.38 93 TYR A O 1
ATOM 781 N N . LEU A 1 94 ? 6.953 -6.267 -11.061 1.00 97.06 94 LEU A N 1
ATOM 782 C CA . LEU A 1 94 ? 6.752 -4.882 -11.458 1.00 97.06 94 LEU A CA 1
ATOM 783 C C . LEU A 1 94 ? 6.109 -4.087 -10.309 1.00 97.06 94 LEU A C 1
ATOM 785 O O . LEU A 1 94 ? 5.094 -4.507 -9.753 1.00 97.06 94 LEU A O 1
ATOM 789 N N . VAL A 1 95 ? 6.648 -2.906 -10.016 1.00 97.50 95 VAL A N 1
ATOM 790 C CA . VAL A 1 95 ? 6.022 -1.873 -9.178 1.00 97.50 95 VAL A CA 1
ATOM 791 C C . VAL A 1 95 ? 5.496 -0.733 -10.036 1.00 97.50 95 VAL A C 1
ATOM 793 O O . VAL A 1 95 ? 6.060 -0.407 -11.081 1.00 97.50 95 VAL A O 1
ATOM 796 N N . TRP A 1 96 ? 4.414 -0.112 -9.585 1.00 98.06 96 TRP A N 1
ATOM 797 C CA . TRP A 1 96 ? 3.806 1.055 -10.204 1.00 98.06 96 TRP A CA 1
ATOM 798 C C . TRP A 1 96 ? 4.515 2.340 -9.774 1.00 98.06 96 TRP A C 1
ATOM 800 O O . TRP A 1 96 ? 4.625 2.633 -8.584 1.00 98.06 96 TRP A O 1
ATOM 810 N N . LEU A 1 97 ? 4.965 3.125 -10.752 1.00 96.81 97 LEU A N 1
ATOM 811 C CA . LEU A 1 97 ? 5.718 4.363 -10.526 1.00 96.81 97 LEU A CA 1
ATOM 812 C C . LEU A 1 97 ? 4.842 5.621 -10.498 1.00 96.81 97 LEU A C 1
ATOM 814 O O . LEU A 1 97 ? 5.350 6.718 -10.281 1.00 96.81 97 LEU A O 1
ATOM 818 N N . GLY A 1 98 ? 3.534 5.475 -10.710 1.00 94.19 98 GLY A N 1
ATOM 819 C CA . GLY A 1 98 ? 2.640 6.591 -10.998 1.00 94.19 98 GLY A CA 1
ATOM 820 C C . GLY A 1 98 ? 2.243 6.619 -12.473 1.00 94.19 98 GLY A C 1
ATOM 821 O O . GLY A 1 98 ? 2.955 6.129 -13.351 1.00 94.19 98 GLY A O 1
ATOM 822 N N . GLY A 1 99 ? 1.064 7.166 -12.768 1.00 92.25 99 GLY A N 1
ATOM 823 C CA . GLY A 1 99 ? 0.570 7.230 -14.141 1.00 92.25 99 GLY A CA 1
ATOM 824 C C . GLY A 1 99 ? 0.491 5.841 -14.788 1.00 92.25 99 GLY A C 1
ATOM 825 O O . GLY A 1 99 ? -0.103 4.914 -14.244 1.00 92.25 99 GLY A O 1
ATOM 826 N N . LYS A 1 100 ? 1.088 5.674 -15.970 1.00 93.62 100 LYS A N 1
ATOM 827 C CA . LYS A 1 100 ? 1.094 4.381 -16.679 1.00 93.62 100 LYS A CA 1
ATOM 828 C C . LYS A 1 100 ? 2.346 3.543 -16.403 1.00 93.62 100 LYS A C 1
ATOM 830 O O . LYS A 1 100 ? 2.355 2.363 -16.767 1.00 93.62 100 LYS A O 1
ATOM 835 N N . ASP A 1 101 ? 3.339 4.112 -15.730 1.00 96.88 101 ASP A N 1
ATOM 836 C CA . ASP A 1 101 ? 4.699 3.587 -15.702 1.00 96.88 101 ASP A CA 1
ATOM 837 C C . ASP A 1 101 ? 4.887 2.498 -14.649 1.00 96.88 101 ASP A C 1
ATOM 839 O O . ASP A 1 101 ? 4.260 2.496 -13.582 1.00 96.88 101 ASP A O 1
ATOM 843 N N . LYS A 1 102 ? 5.732 1.523 -14.995 1.00 97.06 102 LYS A N 1
ATOM 844 C CA . LYS A 1 102 ? 6.054 0.352 -14.177 1.00 97.06 102 LYS A CA 1
ATOM 845 C C . LYS A 1 102 ? 7.502 -0.048 -14.403 1.00 97.06 102 LYS A C 1
ATOM 847 O O . LYS A 1 102 ? 8.005 0.088 -15.515 1.00 97.06 102 LYS A O 1
ATOM 852 N N . GLN A 1 103 ? 8.138 -0.598 -13.378 1.00 96.31 103 GLN A N 1
ATOM 853 C CA . GLN A 1 103 ? 9.483 -1.162 -13.492 1.00 96.31 103 GLN A CA 1
ATOM 854 C C . GLN A 1 103 ? 9.654 -2.352 -12.560 1.00 96.31 103 GLN A C 1
ATOM 856 O O . GLN A 1 103 ? 8.931 -2.460 -11.574 1.00 96.31 103 GLN A O 1
ATOM 861 N N . ILE A 1 104 ? 10.629 -3.214 -12.844 1.00 96.38 104 ILE A N 1
ATOM 862 C CA . ILE A 1 104 ? 11.010 -4.290 -11.924 1.00 96.38 104 ILE A CA 1
ATOM 863 C C . ILE A 1 104 ? 11.528 -3.662 -10.630 1.00 96.38 104 ILE A C 1
ATOM 865 O O . ILE A 1 104 ? 12.402 -2.793 -10.668 1.00 96.38 104 ILE A O 1
ATOM 869 N N . PHE A 1 105 ? 10.998 -4.105 -9.493 1.00 94.69 105 PHE A N 1
ATOM 870 C CA . PHE A 1 105 ? 11.487 -3.688 -8.191 1.00 94.69 105 PHE A CA 1
ATOM 871 C C . PHE A 1 105 ? 12.767 -4.441 -7.858 1.00 94.69 105 PHE A C 1
ATOM 873 O O . PHE A 1 105 ? 12.784 -5.666 -7.771 1.00 94.69 105 PHE A O 1
ATOM 880 N N . ARG A 1 106 ? 13.859 -3.700 -7.699 1.00 89.19 106 ARG A N 1
ATOM 881 C CA . ARG A 1 106 ? 15.170 -4.252 -7.370 1.00 89.19 106 ARG A CA 1
ATOM 882 C C . ARG A 1 106 ? 15.602 -3.688 -6.032 1.00 89.19 106 ARG A C 1
ATOM 884 O O . ARG A 1 106 ? 15.340 -2.524 -5.746 1.00 89.19 106 ARG A O 1
ATOM 891 N N . SER A 1 107 ? 16.303 -4.500 -5.246 1.00 74.94 107 SER A N 1
ATOM 892 C CA . SER A 1 107 ? 17.088 -3.959 -4.143 1.00 74.94 107 SER A CA 1
ATOM 893 C C . SER A 1 107 ? 18.097 -2.980 -4.740 1.00 74.94 107 SER A C 1
ATOM 895 O O . SER A 1 107 ? 18.857 -3.348 -5.641 1.00 74.94 107 SER A O 1
ATOM 897 N N . ILE A 1 108 ? 18.073 -1.729 -4.281 1.00 64.56 108 ILE A N 1
ATOM 898 C CA . ILE A 1 108 ? 19.190 -0.820 -4.504 1.00 64.56 108 ILE A CA 1
ATOM 899 C C . ILE A 1 108 ? 20.319 -1.421 -3.670 1.00 64.56 108 ILE A C 1
ATOM 901 O O . ILE A 1 108 ? 20.302 -1.320 -2.446 1.00 64.56 108 ILE A O 1
ATOM 905 N N . GLY A 1 109 ? 21.211 -2.174 -4.312 1.00 49.31 109 GLY A N 1
ATOM 906 C CA . GLY A 1 109 ? 22.377 -2.718 -3.632 1.00 49.31 109 GLY A CA 1
ATOM 907 C C . GLY A 1 109 ? 23.135 -1.569 -2.974 1.00 49.31 109 GLY A C 1
ATOM 908 O O . GLY A 1 109 ? 23.542 -0.636 -3.668 1.00 49.31 109 GLY A O 1
ATOM 909 N N . LEU A 1 110 ? 23.263 -1.625 -1.649 1.00 38.84 110 LEU A N 1
ATOM 910 C CA . LEU A 1 110 ? 24.355 -0.969 -0.937 1.00 38.84 110 LEU A CA 1
ATOM 911 C C . LEU A 1 110 ? 25.579 -1.881 -1.002 1.00 38.84 110 LEU A C 1
ATOM 913 O O . LEU A 1 110 ? 25.398 -3.106 -0.802 1.00 38.84 110 LEU A O 1
#

Foldseek 3Di:
DPPPQDKDWAFLQACVLPVFFELLRIDIDGPQQCVLQPNAHADPVVVVVSLVVCVVCVVVSCVPVVVVVGHYDSVVSVVSVVVVLVVQQVVQGWHHHTDNDIGGRHPPDD

Solvent-accessible surface area (backbone atoms only — not comparable to full-atom values): 6346 Å² total; per-residue (Å²): 131,86,74,79,80,52,73,41,80,47,52,56,66,24,52,92,81,48,86,68,76,37,45,68,35,54,42,82,36,45,50,65,62,46,64,56,39,56,82,32,43,60,31,68,72,55,50,52,53,52,51,50,52,41,64,79,37,41,69,58,46,40,60,59,36,38,76,74,74,39,49,60,47,66,66,61,47,50,51,51,46,53,51,52,55,49,50,22,42,79,65,54,33,58,20,28,70,55,77,90,44,67,44,67,38,67,77,79,82,127

Secondary structure (DSSP, 8-state):
-PPPPPEEEEESS-TTT----BGGGEEEEEHHHHHHHTTSEEPHHHHHHHHHHHHHTHHHHHHHHHHTT-B--HHHHHHHHHHHHHHHHHTT-EEEEETTEEEE------

pLDDT: mean 92.41, std 12.32, range [38.84, 98.56]